Protein AF-A0A8J7YC31-F1 (afdb_monomer)

Solvent-accessible surface area (backbone atoms only — not comparable to full-atom values): 4088 Å² total; per-residue (Å²): 133,82,86,84,77,81,77,75,79,72,72,88,82,67,77,72,52,46,12,71,66,79,63,46,71,33,66,80,90,52,94,59,49,71,50,78,42,91,51,101,82,56,47,77,45,41,23,68,34,68,70,44,47,52,50,46,48,60,65,68,76,103

Mean predicted aligned error: 10.01 Å

Sequence (62 aa):
MARESFEKTTLPADSPRLCTTCGTPIDTTEWYPVTTVPEEGHRIYAFCGEVCRERWRRETDS

Secondary structure (DSSP, 8-state):
-----------------B-TTT-PBP-SSS---EEEE-STT-EEEE-SSHHHHHHHHHHH--

Structure (mmCIF, N/CA/C/O backbone):
data_AF-A0A8J7YC31-F1
#
_entry.id   AF-A0A8J7YC31-F1
#
loop_
_atom_site.group_PDB
_atom_site.id
_atom_site.type_symbol
_atom_site.label_atom_id
_atom_site.label_alt_id
_atom_site.label_comp_id
_atom_site.label_asym_id
_atom_site.label_entity_id
_atom_site.label_seq_id
_atom_site.pdbx_PDB_ins_code
_atom_site.Cartn_x
_atom_site.Cartn_y
_atom_site.Cartn_z
_atom_site.occupancy
_atom_site.B_iso_or_equiv
_atom_site.auth_seq_id
_atom_site.auth_comp_id
_at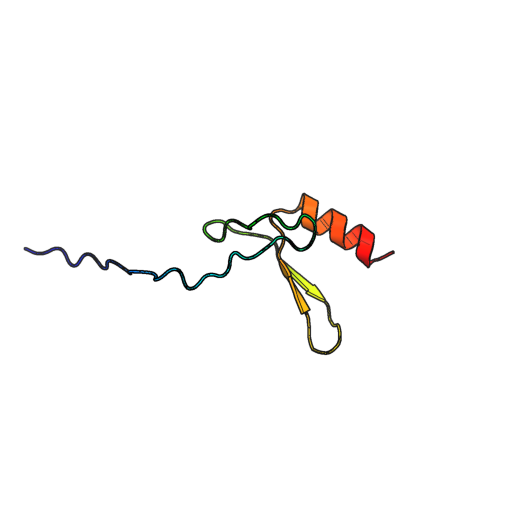om_site.auth_asym_id
_atom_site.auth_atom_id
_atom_site.pdbx_PDB_model_num
ATOM 1 N N . MET A 1 1 ? -44.358 2.805 5.161 1.00 45.41 1 MET A N 1
ATOM 2 C CA . MET A 1 1 ? -44.218 1.399 5.603 1.00 45.41 1 MET A CA 1
ATOM 3 C C . MET A 1 1 ? -43.058 0.787 4.819 1.00 45.41 1 MET A C 1
ATOM 5 O O . MET A 1 1 ? -43.015 1.066 3.633 1.00 45.41 1 MET A O 1
ATOM 9 N N . ALA A 1 2 ? -42.164 0.040 5.501 1.00 54.22 2 ALA A N 1
ATOM 10 C CA . ALA A 1 2 ? -40.962 -0.704 5.036 1.00 54.22 2 ALA A CA 1
ATOM 11 C C . ALA A 1 2 ? -39.879 0.137 4.308 1.00 54.22 2 ALA A C 1
ATOM 13 O O . ALA A 1 2 ? -40.160 0.720 3.277 1.00 54.22 2 ALA A O 1
ATOM 14 N N . ARG A 1 3 ? -38.668 0.414 4.828 1.00 63.22 3 ARG A N 1
ATOM 15 C CA . ARG A 1 3 ? -37.554 -0.441 5.315 1.00 63.22 3 ARG A CA 1
ATOM 16 C C . ARG A 1 3 ? -37.111 -1.497 4.301 1.00 63.22 3 ARG A C 1
ATOM 18 O O . ARG A 1 3 ? -37.332 -2.679 4.519 1.00 63.22 3 ARG A O 1
ATOM 25 N N . GLU A 1 4 ? -36.428 -1.062 3.248 1.00 54.34 4 GLU A N 1
ATOM 26 C CA . GLU A 1 4 ? -35.557 -1.936 2.460 1.00 54.34 4 GLU A CA 1
ATOM 27 C C . GLU A 1 4 ? -34.127 -1.745 2.973 1.00 54.34 4 GLU A C 1
ATOM 29 O O . GLU A 1 4 ? -33.358 -0.911 2.498 1.00 54.34 4 GLU A O 1
ATOM 34 N N . SER A 1 5 ? -33.813 -2.467 4.051 1.00 59.62 5 SER A N 1
ATOM 35 C CA . SER A 1 5 ? -32.442 -2.655 4.507 1.00 59.62 5 SER A CA 1
ATOM 36 C C . SER A 1 5 ? -31.713 -3.430 3.416 1.00 59.62 5 SER A C 1
ATOM 38 O O . SER A 1 5 ? -31.891 -4.639 3.285 1.00 59.62 5 SER A O 1
ATOM 40 N N . PHE A 1 6 ? -30.911 -2.739 2.610 1.00 56.16 6 PHE A N 1
ATOM 41 C CA . PHE A 1 6 ? -29.936 -3.389 1.744 1.00 56.16 6 PHE A CA 1
ATOM 42 C C . PHE A 1 6 ? -28.819 -3.932 2.641 1.00 56.16 6 PHE A C 1
ATOM 44 O O . PHE A 1 6 ? -27.744 -3.345 2.766 1.00 56.16 6 PHE A O 1
ATOM 51 N N . GLU A 1 7 ? -29.103 -5.033 3.337 1.00 63.72 7 GLU A N 1
ATOM 52 C CA . GLU A 1 7 ? -28.084 -5.871 3.952 1.00 63.72 7 GLU A CA 1
ATOM 53 C C . GLU A 1 7 ? -27.278 -6.478 2.810 1.00 63.72 7 GLU A C 1
ATOM 55 O O . GLU A 1 7 ? -27.541 -7.569 2.307 1.00 63.72 7 GLU A O 1
ATOM 60 N N . LYS A 1 8 ? -26.290 -5.705 2.357 1.00 52.22 8 LYS A N 1
ATOM 61 C CA . LYS A 1 8 ? -25.197 -6.195 1.538 1.00 52.22 8 LYS A CA 1
ATOM 62 C C . LYS A 1 8 ? -24.403 -7.155 2.415 1.00 52.22 8 LYS A C 1
ATOM 64 O O . LYS A 1 8 ? -23.399 -6.773 3.015 1.00 52.22 8 LYS A O 1
ATOM 69 N N . THR A 1 9 ? -24.873 -8.396 2.506 1.00 54.84 9 THR A N 1
ATOM 70 C CA . THR A 1 9 ? -24.089 -9.537 2.968 1.00 54.84 9 THR A CA 1
ATOM 71 C C . THR A 1 9 ? -22.874 -9.636 2.054 1.00 54.84 9 THR A C 1
ATOM 73 O O . THR A 1 9 ? -22.896 -10.267 1.000 1.00 54.84 9 THR A O 1
ATOM 76 N N . THR A 1 10 ? -21.810 -8.935 2.434 1.00 59.56 10 THR A N 1
ATOM 77 C CA . THR A 1 10 ? -20.496 -9.101 1.831 1.00 59.56 10 THR A CA 1
ATOM 78 C C . THR A 1 10 ? -19.928 -10.338 2.500 1.0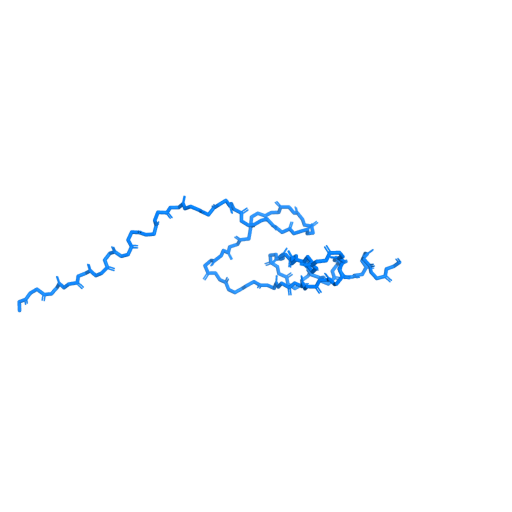0 59.56 10 THR A C 1
ATOM 80 O O . THR A 1 10 ? -19.420 -10.281 3.616 1.00 59.56 10 THR A O 1
ATOM 83 N N . LEU A 1 11 ? -20.135 -11.486 1.857 1.00 57.69 11 LEU A N 1
ATOM 84 C CA . LEU A 1 11 ? -19.440 -12.723 2.194 1.00 57.69 11 LEU A CA 1
ATOM 85 C C . LEU A 1 11 ? -17.934 -12.404 2.298 1.00 57.69 11 LEU A C 1
ATOM 87 O O . LEU A 1 11 ? -17.418 -11.741 1.393 1.00 57.69 11 LEU A O 1
ATOM 91 N N . PRO A 1 12 ? -17.218 -12.835 3.352 1.00 56.81 12 PRO A N 1
ATOM 92 C CA . PRO A 1 12 ? -15.779 -12.634 3.440 1.00 56.81 12 PRO A CA 1
ATOM 93 C C . PRO A 1 12 ? -15.093 -13.578 2.447 1.00 56.81 12 PRO A C 1
ATOM 95 O O . PRO A 1 12 ? -14.704 -14.691 2.781 1.00 56.81 12 PRO A O 1
ATOM 98 N N . ALA A 1 13 ? -14.982 -13.139 1.196 1.00 57.06 13 ALA A N 1
ATOM 99 C CA . ALA A 1 13 ? -14.104 -13.734 0.192 1.00 57.06 13 ALA A CA 1
ATOM 100 C C . ALA A 1 13 ? -12.779 -12.954 0.102 1.00 57.06 13 ALA A C 1
ATOM 102 O O . ALA A 1 13 ? -12.158 -12.896 -0.955 1.00 57.06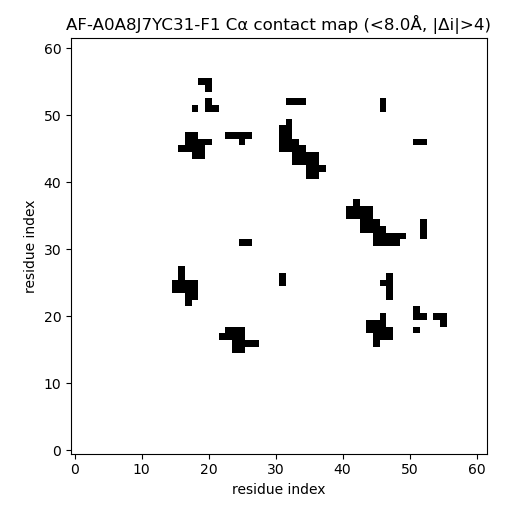 13 ALA A O 1
ATOM 103 N N . ASP A 1 14 ? -12.370 -12.315 1.199 1.00 60.47 14 ASP A N 1
ATOM 104 C CA . ASP A 1 14 ? -11.173 -11.487 1.258 1.00 60.47 14 ASP A 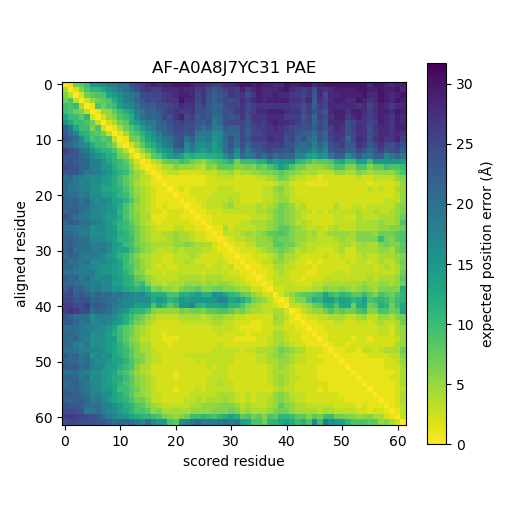CA 1
ATOM 105 C C . ASP A 1 14 ? -10.094 -12.281 1.993 1.00 60.47 14 ASP A C 1
ATOM 107 O O . ASP A 1 14 ? -10.021 -12.296 3.223 1.00 60.47 14 ASP A O 1
ATOM 111 N N . SER A 1 15 ? -9.278 -13.022 1.240 1.00 67.12 15 SER A N 1
ATOM 112 C CA . SER A 1 15 ? -7.976 -13.419 1.776 1.00 67.12 15 SER A CA 1
ATOM 113 C C . SER A 1 15 ? -7.300 -12.140 2.267 1.00 67.12 15 SER A C 1
ATOM 115 O O . SER A 1 15 ? -7.177 -11.210 1.466 1.00 67.12 15 SER A O 1
ATOM 117 N N . PRO A 1 16 ? -6.888 -12.064 3.546 1.00 74.38 16 PRO A N 1
ATOM 118 C CA . PRO A 1 16 ? -6.443 -10.817 4.144 1.00 74.38 16 PRO A CA 1
ATOM 119 C C . PRO A 1 16 ? -5.314 -10.242 3.302 1.00 74.38 16 PRO A C 1
ATOM 121 O O . PRO A 1 16 ? -4.285 -10.894 3.098 1.00 74.38 16 PRO A O 1
ATOM 124 N N . ARG A 1 17 ? -5.513 -9.033 2.775 1.00 86.12 17 ARG A N 1
ATOM 125 C CA . ARG A 1 17 ? -4.481 -8.394 1.969 1.00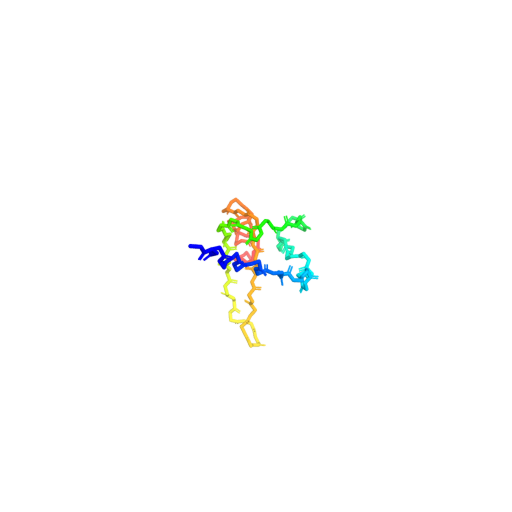 86.12 17 ARG A CA 1
ATOM 126 C C . ARG A 1 17 ? -3.313 -8.052 2.880 1.00 86.12 17 ARG A C 1
ATOM 128 O O . ARG A 1 17 ? -3.463 -7.263 3.801 1.00 86.12 17 ARG A O 1
ATOM 135 N N . LEU A 1 18 ? -2.161 -8.676 2.663 1.00 92.38 18 LEU A N 1
ATOM 136 C CA . LEU A 1 18 ? -1.002 -8.497 3.534 1.00 92.38 18 LEU A CA 1
ATOM 137 C C . LEU A 1 18 ? -0.126 -7.339 3.056 1.00 92.38 18 LEU A C 1
ATOM 139 O O . LEU A 1 18 ? 0.045 -7.112 1.856 1.00 92.38 18 LEU A O 1
ATOM 143 N N . CYS A 1 19 ? 0.459 -6.625 4.012 1.00 93.75 19 CYS A N 1
ATOM 144 C CA . CYS A 1 19 ? 1.473 -5.622 3.750 1.00 93.75 19 CYS A CA 1
ATOM 145 C C . CYS A 1 19 ? 2.725 -6.292 3.192 1.00 93.75 19 CYS A C 1
ATOM 147 O O . CYS A 1 19 ? 3.288 -7.192 3.810 1.00 93.75 19 CYS A O 1
ATOM 149 N N . THR A 1 20 ? 3.196 -5.799 2.053 1.00 93.62 20 THR A N 1
ATOM 150 C CA . THR A 1 20 ? 4.403 -6.314 1.394 1.00 93.62 20 THR A CA 1
ATOM 151 C C . THR A 1 20 ? 5.644 -6.132 2.274 1.00 93.62 20 THR A C 1
ATOM 153 O O . THR A 1 20 ? 6.536 -6.971 2.265 1.00 93.62 20 THR A O 1
ATOM 156 N N . THR A 1 21 ? 5.694 -5.055 3.066 1.00 94.12 21 THR A N 1
ATOM 157 C CA . THR A 1 21 ? 6.869 -4.702 3.879 1.00 94.12 21 THR A CA 1
ATOM 158 C C . THR A 1 21 ? 6.939 -5.461 5.202 1.00 94.12 21 THR A C 1
ATOM 160 O O . THR A 1 21 ? 8.006 -5.920 5.588 1.00 94.12 21 THR A O 1
ATOM 163 N N . CYS A 1 22 ? 5.826 -5.554 5.939 1.00 93.94 22 CYS A N 1
ATOM 164 C CA . CYS A 1 22 ? 5.812 -6.110 7.300 1.00 93.94 22 CYS A CA 1
ATOM 165 C C . CYS A 1 22 ? 4.980 -7.391 7.450 1.00 93.94 22 CYS A C 1
ATOM 167 O O . CYS A 1 22 ? 4.981 -7.984 8.525 1.00 93.94 22 CYS A O 1
ATOM 169 N N . GLY A 1 23 ? 4.252 -7.813 6.412 1.00 92.12 23 GLY A N 1
ATOM 170 C CA . GLY A 1 23 ? 3.423 -9.021 6.429 1.00 92.12 23 GLY A CA 1
ATOM 171 C C 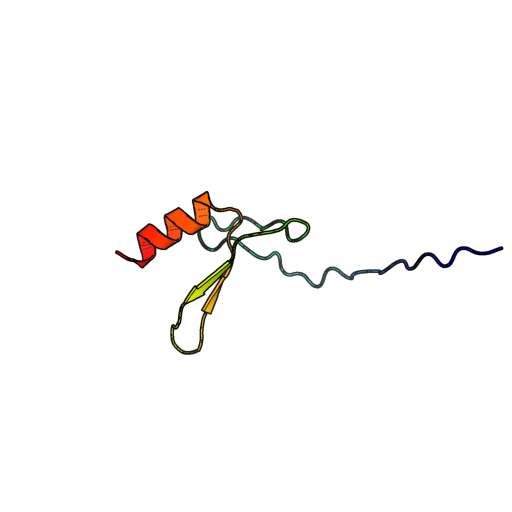. GLY A 1 23 ? 2.132 -8.916 7.246 1.00 92.12 23 GLY A C 1
ATOM 172 O O . GLY A 1 23 ? 1.395 -9.895 7.331 1.00 92.12 23 GLY A O 1
ATOM 173 N N . THR A 1 24 ? 1.828 -7.761 7.845 1.00 91.50 24 THR A N 1
ATOM 174 C CA . THR A 1 24 ? 0.598 -7.585 8.631 1.00 91.50 24 THR A CA 1
ATOM 175 C C . THR A 1 24 ? -0.629 -7.490 7.724 1.00 91.50 24 THR A C 1
ATOM 177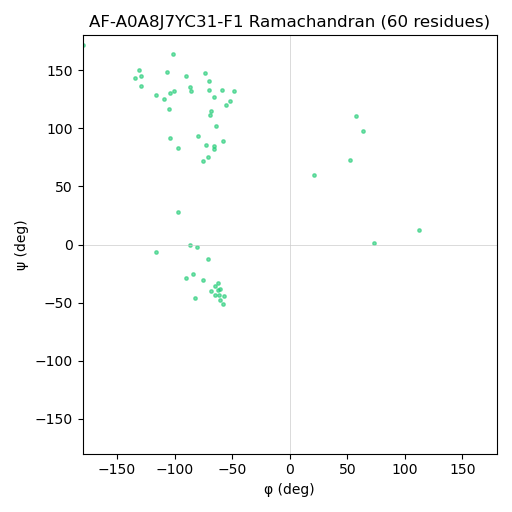 O O . THR A 1 24 ? -0.519 -6.934 6.627 1.00 91.50 24 THR A O 1
ATOM 180 N N . PRO A 1 25 ? -1.806 -7.967 8.164 1.00 91.44 25 PRO A N 1
ATOM 181 C CA . PRO A 1 25 ? -3.050 -7.726 7.443 1.00 91.44 25 PRO A CA 1
ATOM 182 C C . PRO A 1 25 ? -3.305 -6.220 7.326 1.00 91.44 25 PRO A C 1
ATOM 184 O O . PRO A 1 25 ? -3.135 -5.471 8.289 1.00 91.44 25 PRO A O 1
ATOM 187 N N . ILE A 1 26 ? -3.652 -5.782 6.123 1.00 90.06 26 ILE A N 1
ATOM 188 C CA . ILE A 1 26 ? -4.055 -4.416 5.815 1.00 90.06 26 ILE A CA 1
ATOM 189 C C . ILE A 1 26 ? -5.543 -4.317 6.106 1.00 90.06 26 ILE A C 1
ATOM 191 O O . ILE A 1 26 ? -6.322 -5.161 5.658 1.00 90.06 26 ILE A O 1
ATOM 195 N N . ASP A 1 27 ? -5.927 -3.276 6.832 1.00 85.81 27 ASP A N 1
ATOM 196 C CA . ASP A 1 27 ? -7.331 -2.940 6.962 1.00 85.81 27 ASP A CA 1
ATOM 197 C C . ASP A 1 27 ? -7.853 -2.435 5.610 1.00 85.81 27 ASP A C 1
ATOM 199 O O . ASP A 1 27 ? -7.429 -1.397 5.105 1.00 85.81 27 ASP A O 1
ATOM 203 N N . THR A 1 28 ? -8.731 -3.215 4.983 1.00 84.69 28 THR A N 1
ATOM 204 C CA . THR A 1 28 ? -9.328 -2.882 3.682 1.00 84.69 28 THR A CA 1
ATOM 205 C C . THR A 1 28 ? -10.579 -2.017 3.815 1.00 84.69 28 THR A C 1
ATOM 207 O O . THR A 1 28 ? -11.208 -1.708 2.801 1.00 84.69 28 THR A O 1
ATOM 210 N N . THR A 1 29 ? -10.981 -1.671 5.044 1.00 86.75 29 THR A N 1
ATOM 211 C CA . THR A 1 29 ? -12.108 -0.766 5.302 1.00 86.75 29 THR A CA 1
ATOM 212 C C . THR A 1 29 ? -11.672 0.695 5.237 1.00 86.75 29 THR A C 1
ATOM 214 O O . THR A 1 29 ? -12.474 1.557 4.873 1.00 86.75 29 THR A O 1
ATOM 217 N N . GLU A 1 30 ? -10.389 0.956 5.488 1.00 85.31 30 GLU A N 1
ATOM 218 C CA . GLU A 1 30 ? -9.742 2.251 5.318 1.00 85.31 30 GLU A CA 1
ATOM 219 C C . GLU A 1 30 ? -8.913 2.335 4.025 1.00 85.31 30 GLU A C 1
ATOM 221 O O . GLU A 1 30 ? -8.600 1.343 3.361 1.00 85.31 30 GLU A O 1
ATOM 226 N N . TRP A 1 31 ? -8.569 3.562 3.625 1.00 88.44 31 TRP A N 1
ATOM 227 C CA . TRP A 1 31 ? -7.696 3.773 2.474 1.00 88.44 31 TRP A CA 1
ATOM 228 C C . TRP A 1 31 ? -6.270 3.320 2.798 1.00 88.44 31 TRP A C 1
ATOM 230 O O . TRP A 1 31 ? -5.706 3.718 3.816 1.00 88.44 31 TRP A O 1
ATOM 240 N N . TYR A 1 32 ? -5.664 2.549 1.894 1.00 89.62 32 TYR A N 1
ATOM 241 C CA . TYR A 1 32 ? -4.301 2.054 2.049 1.00 89.62 32 TYR A CA 1
ATOM 242 C C . TYR A 1 32 ? -3.432 2.337 0.814 1.00 89.62 32 TYR A C 1
ATOM 244 O O . TYR A 1 32 ? -3.908 2.282 -0.326 1.00 89.62 32 TYR A O 1
ATOM 252 N N . PRO A 1 33 ? -2.132 2.616 1.012 1.00 92.19 33 PRO A N 1
ATOM 253 C CA . PRO A 1 33 ? -1.216 2.853 -0.089 1.00 92.19 33 PRO A CA 1
ATOM 254 C C . PRO A 1 33 ? -0.921 1.586 -0.902 1.00 92.19 33 PRO A C 1
ATOM 256 O O . PRO A 1 33 ? -0.681 0.504 -0.361 1.00 92.19 33 PRO A O 1
ATOM 259 N N . VAL A 1 34 ? -0.831 1.760 -2.224 1.00 92.75 34 VAL A N 1
ATOM 260 C CA . VAL A 1 34 ? -0.383 0.736 -3.177 1.00 92.75 34 VAL A CA 1
ATOM 261 C C . VAL A 1 34 ? 0.687 1.295 -4.117 1.00 92.75 34 VAL A C 1
ATOM 263 O O . VAL A 1 34 ? 0.693 2.487 -4.433 1.00 92.75 34 VAL A O 1
ATOM 266 N N . THR A 1 35 ? 1.592 0.434 -4.573 1.00 91.62 35 THR A N 1
ATOM 267 C CA . THR A 1 35 ? 2.625 0.762 -5.565 1.00 91.62 3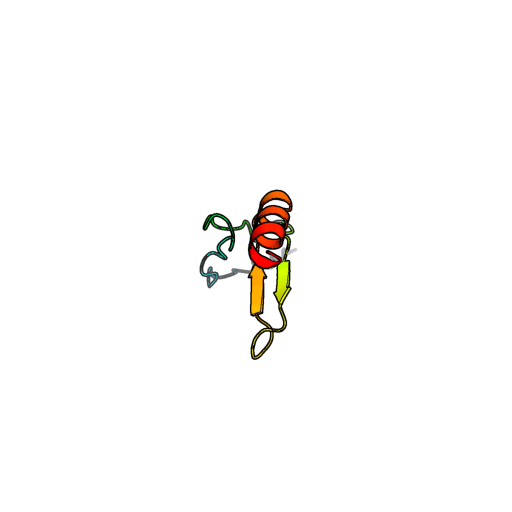5 THR A CA 1
ATOM 268 C C . THR A 1 35 ? 2.589 -0.268 -6.682 1.00 91.62 35 THR A C 1
ATOM 270 O O . THR A 1 35 ? 2.507 -1.466 -6.422 1.00 91.62 35 THR A O 1
ATOM 273 N N . THR A 1 36 ? 2.676 0.194 -7.925 1.00 89.94 36 THR A N 1
ATOM 274 C CA . THR A 1 36 ? 2.811 -0.662 -9.101 1.00 89.94 36 THR A CA 1
ATOM 275 C C . THR A 1 36 ? 4.250 -0.627 -9.598 1.00 89.94 36 THR A C 1
ATOM 277 O O . THR A 1 36 ? 4.825 0.448 -9.761 1.00 89.94 36 THR A O 1
ATOM 280 N N . VAL A 1 37 ? 4.838 -1.798 -9.829 1.00 88.81 37 VAL A N 1
ATOM 281 C CA . VAL A 1 37 ? 6.190 -1.923 -10.385 1.00 88.81 37 VAL A CA 1
ATOM 282 C C . VAL A 1 37 ? 6.097 -2.608 -11.739 1.00 88.81 37 VAL A C 1
ATOM 284 O O . VAL A 1 37 ? 5.470 -3.669 -11.824 1.00 88.81 37 VAL A O 1
ATOM 287 N N . PRO A 1 38 ? 6.698 -2.038 -12.796 1.00 83.94 38 PRO A N 1
ATOM 288 C CA . PRO A 1 38 ? 6.757 -2.665 -14.107 1.00 83.94 38 PRO A CA 1
ATOM 289 C C . PRO A 1 38 ? 7.788 -3.809 -14.112 1.00 83.94 38 PRO A C 1
ATOM 291 O O . PRO A 1 38 ? 8.853 -3.703 -14.703 1.00 83.94 38 PRO A O 1
ATOM 294 N N . GLU A 1 39 ? 7.467 -4.915 -13.448 1.00 78.25 39 GLU A N 1
ATOM 295 C CA . GLU A 1 39 ? 8.171 -6.198 -13.568 1.00 78.25 39 GLU A CA 1
ATOM 296 C C . GLU A 1 39 ? 7.250 -7.172 -14.304 1.00 78.25 39 GLU A C 1
ATOM 298 O O . GLU A 1 39 ? 6.099 -7.307 -13.886 1.00 78.25 39 GLU A O 1
ATOM 303 N N . GLU A 1 40 ? 7.724 -7.777 -15.405 1.00 75.00 40 GLU A N 1
ATOM 304 C CA . GLU A 1 40 ? 7.080 -8.857 -16.190 1.00 75.00 40 GLU A CA 1
ATOM 305 C C . GLU A 1 40 ? 5.550 -8.972 -16.009 1.00 75.00 40 GLU A C 1
ATOM 307 O O . GLU A 1 40 ? 5.029 -9.986 -15.549 1.00 75.00 40 GLU A O 1
ATOM 312 N N . GLY A 1 41 ? 4.810 -7.905 -16.339 1.00 78.44 41 GLY A N 1
ATOM 313 C CA . GLY A 1 41 ? 3.345 -7.884 -16.220 1.00 78.44 41 GLY A CA 1
ATOM 314 C C . GLY A 1 41 ? 2.735 -6.958 -15.161 1.00 78.44 41 GLY A C 1
ATOM 315 O O . GLY A 1 41 ? 1.532 -7.041 -14.948 1.00 78.44 41 GLY A O 1
ATOM 316 N N . HIS A 1 42 ? 3.502 -6.034 -14.578 1.00 80.25 42 HIS A N 1
ATOM 317 C CA . HIS A 1 42 ? 3.054 -5.065 -13.563 1.00 80.25 42 HIS A CA 1
ATOM 318 C C . HIS A 1 42 ? 2.579 -5.730 -12.264 1.00 80.25 42 HIS A C 1
ATOM 320 O O . HIS A 1 42 ? 1.421 -6.123 -12.116 1.00 80.25 42 HIS A O 1
ATOM 326 N N . ARG A 1 43 ? 3.462 -5.798 -11.265 1.00 87.50 43 ARG A N 1
ATOM 327 C CA . ARG A 1 43 ? 3.096 -6.257 -9.920 1.00 87.50 43 ARG A CA 1
ATOM 328 C C . ARG A 1 43 ? 2.565 -5.103 -9.079 1.00 87.50 43 ARG A C 1
ATOM 330 O O . ARG A 1 43 ? 3.131 -4.012 -9.083 1.00 87.50 43 ARG A O 1
ATO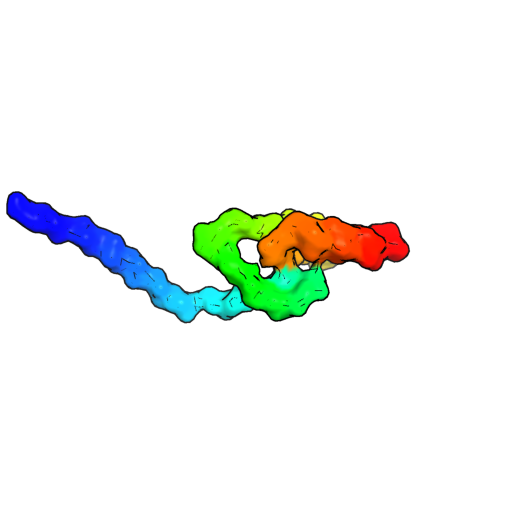M 337 N N . ILE A 1 44 ? 1.472 -5.354 -8.356 1.00 89.00 44 ILE A N 1
ATOM 338 C CA . ILE A 1 44 ? 0.865 -4.397 -7.424 1.00 89.00 44 ILE A CA 1
ATOM 339 C C . ILE A 1 44 ? 1.202 -4.820 -5.998 1.00 89.00 44 ILE A C 1
ATOM 341 O O . ILE A 1 44 ? 0.750 -5.867 -5.533 1.00 89.00 44 ILE A O 1
ATOM 345 N N . TYR A 1 45 ? 1.938 -3.972 -5.293 1.00 91.44 45 TYR A N 1
ATOM 346 C CA . TYR A 1 45 ? 2.291 -4.144 -3.891 1.00 91.44 45 TYR A CA 1
ATOM 347 C C . TYR A 1 45 ? 1.388 -3.273 -3.021 1.00 91.44 45 TYR A C 1
ATOM 349 O O . TYR A 1 45 ? 1.186 -2.092 -3.310 1.00 91.44 45 TYR A O 1
ATOM 357 N N . ALA A 1 46 ? 0.827 -3.862 -1.967 1.00 92.81 46 ALA A N 1
ATOM 358 C CA . ALA A 1 46 ? -0.014 -3.165 -0.999 1.00 92.81 46 ALA A CA 1
ATOM 359 C C . ALA A 1 46 ? 0.734 -2.974 0.322 1.00 92.81 46 ALA A C 1
ATOM 361 O O . ALA A 1 46 ? 1.564 -3.809 0.706 1.00 92.81 46 ALA A O 1
ATOM 362 N N . PHE A 1 47 ? 0.429 -1.877 1.012 1.00 94.50 47 PHE A N 1
ATOM 363 C CA . PHE A 1 47 ? 1.092 -1.478 2.246 1.00 94.50 47 PHE A CA 1
ATOM 364 C C . PHE A 1 47 ? 0.058 -1.044 3.279 1.00 94.50 47 PHE A C 1
ATOM 366 O O . PHE A 1 47 ? -0.913 -0.384 2.934 1.00 94.50 47 PHE A O 1
ATOM 373 N N . CYS A 1 48 ? 0.290 -1.359 4.553 1.00 92.94 48 CYS A N 1
ATOM 374 C CA . CYS A 1 48 ? -0.594 -0.916 5.637 1.00 92.94 48 CYS A CA 1
ATOM 375 C C . CYS A 1 48 ? -0.507 0.594 5.918 1.00 92.94 48 CYS A C 1
ATOM 377 O O . CYS A 1 48 ? -1.327 1.129 6.650 1.00 92.94 48 CYS A O 1
ATOM 379 N N . GLY A 1 49 ? 0.492 1.285 5.364 1.00 92.62 49 GLY A N 1
ATOM 380 C CA . GLY A 1 49 ? 0.691 2.711 5.576 1.00 92.62 49 GLY A CA 1
ATOM 381 C C . GLY A 1 49 ? 1.903 3.255 4.830 1.00 92.62 49 GLY A C 1
ATOM 382 O O . GLY A 1 49 ? 2.698 2.501 4.255 1.00 92.62 49 GLY A O 1
ATOM 383 N N . GLU A 1 50 ? 2.046 4.580 4.848 1.00 92.62 50 GLU A N 1
ATOM 384 C CA . GLU A 1 50 ? 3.093 5.290 4.102 1.00 92.62 50 GLU A CA 1
ATOM 385 C C . GLU A 1 50 ? 4.500 4.908 4.564 1.00 92.62 50 GLU A C 1
ATOM 387 O O . GLU A 1 50 ? 5.361 4.649 3.730 1.00 92.62 50 GLU A O 1
ATOM 392 N N . VAL A 1 51 ? 4.701 4.722 5.871 1.00 93.81 51 VAL A N 1
ATOM 393 C CA . VAL A 1 51 ? 5.992 4.300 6.443 1.00 93.81 51 VAL A CA 1
ATOM 394 C C . VAL A 1 51 ? 6.475 2.979 5.834 1.00 93.81 51 VAL A C 1
ATOM 396 O O . VAL A 1 51 ? 7.640 2.843 5.459 1.00 93.81 51 VAL A O 1
ATOM 399 N N . CYS A 1 52 ? 5.576 1.997 5.698 1.00 94.69 52 CYS A N 1
ATOM 400 C CA . CYS A 1 52 ? 5.911 0.705 5.098 1.00 94.69 52 CYS A CA 1
ATOM 401 C C . CYS A 1 52 ? 6.194 0.835 3.602 1.00 94.69 52 CYS A C 1
ATOM 403 O O . CYS A 1 52 ? 7.140 0.218 3.107 1.00 94.69 52 CYS A O 1
ATOM 405 N N . ARG A 1 53 ? 5.412 1.660 2.897 1.00 93.00 53 ARG A N 1
ATOM 406 C CA . ARG A 1 53 ? 5.630 1.956 1.479 1.00 93.00 53 ARG A CA 1
ATOM 407 C C . ARG A 1 53 ? 6.996 2.600 1.248 1.00 93.00 53 ARG A C 1
ATOM 409 O O . ARG A 1 53 ? 7.716 2.179 0.350 1.00 93.00 53 ARG A O 1
ATOM 416 N N . GLU A 1 54 ? 7.354 3.613 2.034 1.00 93.44 54 GLU A N 1
ATOM 417 C CA . GLU A 1 54 ? 8.628 4.328 1.912 1.00 93.44 54 GLU A CA 1
ATOM 418 C C . GLU A 1 54 ? 9.822 3.433 2.223 1.00 93.44 54 GLU A C 1
ATOM 420 O O . GLU A 1 54 ? 10.807 3.457 1.485 1.00 93.44 54 GLU A O 1
ATOM 425 N N . ARG A 1 55 ? 9.728 2.622 3.283 1.00 94.19 55 ARG A N 1
ATOM 426 C CA . ARG A 1 55 ? 10.764 1.643 3.624 1.00 94.19 55 ARG A CA 1
ATOM 427 C C . ARG A 1 55 ? 11.002 0.672 2.471 1.00 94.19 55 ARG A C 1
ATOM 429 O O . ARG A 1 55 ? 12.130 0.550 2.013 1.00 94.19 55 ARG A O 1
ATOM 436 N N . TRP A 1 56 ? 9.931 0.074 1.957 1.00 93.44 56 TRP A N 1
ATOM 437 C CA . TRP A 1 56 ? 10.018 -0.852 0.832 1.00 93.44 56 TRP A CA 1
ATOM 438 C C . TRP A 1 56 ? 10.590 -0.183 -0.425 1.00 93.44 56 TRP A C 1
ATOM 440 O O . TRP A 1 56 ? 11.413 -0.775 -1.119 1.00 93.44 56 TRP A O 1
ATOM 450 N N . ARG A 1 57 ? 10.228 1.082 -0.690 1.00 91.19 57 ARG A N 1
ATOM 451 C CA . ARG A 1 57 ? 10.793 1.853 -1.810 1.00 91.19 57 ARG A CA 1
ATOM 452 C C . ARG A 1 57 ? 12.302 2.030 -1.673 1.00 91.19 57 ARG A C 1
ATOM 454 O O . ARG A 1 57 ? 13.004 1.857 -2.656 1.00 91.19 57 ARG A O 1
ATOM 461 N N . ARG A 1 58 ? 12.793 2.347 -0.471 1.00 92.50 58 ARG A N 1
ATOM 462 C CA . ARG A 1 58 ? 14.235 2.479 -0.191 1.00 92.50 58 ARG A CA 1
ATOM 463 C C . ARG A 1 58 ? 14.979 1.155 -0.352 1.00 92.50 58 ARG A C 1
ATOM 465 O O . ARG A 1 58 ? 16.125 1.169 -0.770 1.00 92.50 58 ARG A O 1
ATOM 472 N N . GLU A 1 59 ? 14.341 0.042 -0.000 1.00 89.81 59 GLU A N 1
ATOM 473 C CA . GLU A 1 59 ? 14.929 -1.297 -0.133 1.00 89.81 59 GLU A CA 1
ATOM 474 C C . GLU A 1 59 ? 14.943 -1.788 -1.590 1.00 89.81 59 GLU A C 1
ATOM 476 O O . GLU A 1 59 ? 15.847 -2.521 -1.967 1.00 89.81 59 GLU A O 1
ATOM 481 N N . THR A 1 60 ? 13.969 -1.375 -2.408 1.00 85.81 60 THR A N 1
ATOM 482 C CA . THR A 1 60 ? 13.823 -1.822 -3.809 1.00 85.81 60 THR A CA 1
ATOM 483 C C . THR A 1 60 ? 14.579 -0.942 -4.810 1.00 85.81 60 THR A C 1
ATOM 485 O O . THR A 1 60 ? 14.976 -1.421 -5.864 1.00 85.81 60 THR A O 1
ATOM 488 N N . ASP A 1 61 ? 14.765 0.342 -4.505 1.00 76.56 61 ASP A N 1
ATOM 489 C CA . ASP A 1 61 ? 15.520 1.297 -5.337 1.00 76.56 61 ASP A CA 1
ATOM 490 C C . ASP A 1 61 ? 17.050 1.181 -5.148 1.00 76.56 61 ASP A C 1
ATOM 492 O O . ASP A 1 61 ? 17.799 1.917 -5.787 1.00 76.56 61 ASP A O 1
ATOM 496 N N . SER A 1 62 ? 17.515 0.296 -4.253 1.00 56.22 62 SER A N 1
ATOM 497 C CA . SER A 1 62 ? 18.929 0.155 -3.871 1.00 56.22 62 SER A CA 1
ATOM 498 C C . SER A 1 62 ? 19.734 -0.816 -4.732 1.00 56.22 62 SER A C 1
ATOM 500 O O . SER A 1 62 ? 19.156 -1.750 -5.327 1.00 56.22 62 SER A O 1
#

Foldseek 3Di:
DDDPPPPPPPPPPDPFQAAPQPRHGADPVDDWDWDWDPDPPIDIGTHNHDVSVVVVVVVVVD

pLDDT: mean 80.9, std 14.84, range [45.41, 94.69]

InterPro domains:
  IPR055998 Protein of unknown function DUF7576 [PF24461] (12-57)

Radius of gyration: 16.63 Å; Cα contacts (8 Å, |Δi|>4): 69; chains: 1; bounding box: 63×19×25 Å

Organism: NCBI:txid1429915